Protein AF-A0A7D6A142-F1 (afdb_monomer)

pLDDT: mean 73.16, std 14.63, range [35.59, 92.56]

Foldseek 3Di:
DFQLVVLCQVPPDDDQDWDDDVQWTKTKTWDADPVRDIDIAIETEGDLVAQEDAVVVLVVVLVVVHQEYAYDPRHAYDPRNCVNCVVSNHHYDRHVCRSVVSNCVSVPD

Organism: Pseudomonas putida (NCBI:txid303)

Solvent-accessible surface area (backbone atoms only — not comparable to full-atom values): 5986 Å² total; per-residue (Å²): 143,58,48,38,58,55,38,53,49,71,75,72,54,96,64,76,51,75,43,84,47,97,48,26,36,35,40,41,48,76,47,75,44,98,86,72,47,75,50,78,45,26,36,35,35,41,36,80,79,32,42,65,39,40,56,69,53,47,59,56,40,49,77,70,61,35,38,32,38,40,35,34,100,59,28,43,58,38,74,64,20,38,58,52,17,54,78,71,67,20,48,50,41,79,30,51,66,56,51,49,48,45,34,50,67,34,66,84,111

Mean predicted aligned error: 8.29 Å

Secondary structure (DSSP, 8-state):
--THHHHHHHHH-S--EEEEETTEEEEEEEEE-TTS-EEEEEEEEE-TT--EE-HHHHHHHHTTT--EE---TT-EE-HHHHHHHHHTT-EE-S-HHHHHHHHHHTT--

Sequence (109 aa):
MGVKWLKEQIENHDRMISTSFPGGRCLKIVYRLKSGRSAEEVIYIPDGQEYLIGNEVVDRVARLGVTIIVPSHYSRVTAAAQGYGRMKNIRVMDSMKQFFAILHAGDEY

Radius of gyration: 13.7 Å; Cα contacts (8 Å, |Δi|>4): 189; chains: 1; bounding box: 34×31×34 Å

Nearest PDB structures (foldseek):
  1sru-assembly1_C  TM=7.185E-01  e=8.429E-01  Escherichia coli
  5qjn-assembly2_C  TM=4.416E-01  e=4.965E-01  Homo sapiens
  8foe-assembly1_1  TM=4.394E-01  e=3.338E-01  Saccharomyces cerevisiae
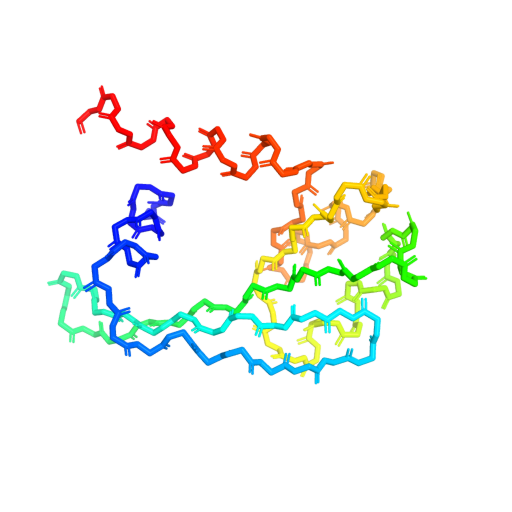  4b08-assembly1_A  TM=4.439E-01  e=3.338E-01  Saccharomyces cerevisiae
  4fvm-assembly1_A  TM=4.394E-01  e=3.338E-01  Saccharomyces cerevisiae S288C

Structure (mmCIF, N/CA/C/O backbone):
data_AF-A0A7D6A142-F1
#
_entry.id   AF-A0A7D6A142-F1
#
loop_
_atom_site.group_PDB
_atom_site.id
_atom_site.type_symbol
_atom_site.label_atom_id
_atom_site.label_alt_id
_atom_site.label_comp_id
_atom_site.label_asym_id
_atom_site.label_entity_id
_atom_site.label_seq_id
_atom_site.pdbx_PDB_ins_code
_atom_site.Cartn_x
_atom_site.Cartn_y
_atom_site.Cartn_z
_atom_site.occupancy
_atom_site.B_iso_or_equiv
_atom_site.auth_seq_id
_atom_site.auth_comp_id
_atom_site.auth_asym_id
_atom_site.auth_atom_id
_atom_site.pdbx_PDB_model_num
ATOM 1 N N . MET A 1 1 ? -12.559 9.647 7.205 1.00 44.53 1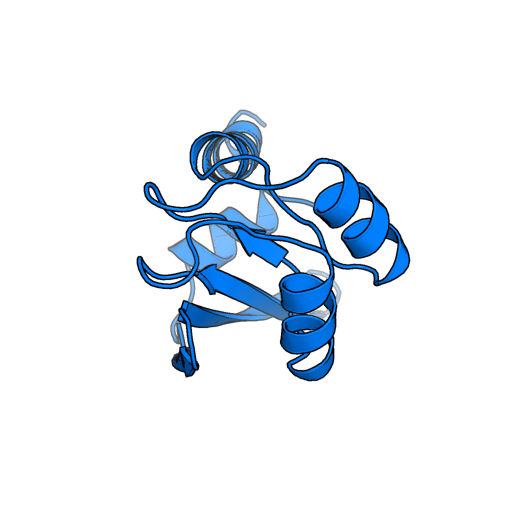 MET A N 1
ATOM 2 C CA . MET A 1 1 ? -12.011 8.649 8.152 1.00 44.53 1 MET A CA 1
ATOM 3 C C . MET A 1 1 ? -10.641 8.253 7.637 1.00 44.53 1 MET A C 1
ATOM 5 O O . MET A 1 1 ? -10.560 7.455 6.717 1.00 44.53 1 MET A O 1
ATOM 9 N N . GLY A 1 2 ? -9.601 8.948 8.091 1.00 53.62 2 GLY A N 1
ATOM 10 C CA . GLY A 1 2 ? -8.267 8.890 7.496 1.00 53.62 2 GLY A CA 1
ATOM 11 C C . GLY A 1 2 ? -7.215 8.364 8.466 1.00 53.62 2 GLY A C 1
ATOM 12 O O . GLY A 1 2 ? -7.389 8.457 9.673 1.00 53.62 2 GLY A O 1
ATOM 13 N N . VAL A 1 3 ? -6.130 7.845 7.897 1.00 54.72 3 VAL A N 1
ATOM 14 C CA . VAL A 1 3 ? -4.734 8.157 8.238 1.00 54.72 3 VAL A CA 1
ATOM 15 C C . VAL A 1 3 ? -4.323 8.153 9.724 1.00 54.72 3 VAL A C 1
ATOM 17 O O . VAL A 1 3 ? -3.605 7.239 10.114 1.00 54.72 3 VAL A O 1
ATOM 20 N N . LYS A 1 4 ? -4.800 9.094 10.557 1.00 56.03 4 LYS A N 1
ATOM 21 C CA . LYS A 1 4 ? -4.643 9.072 12.027 1.00 56.03 4 LYS A CA 1
ATOM 22 C C . LYS A 1 4 ? -5.113 7.745 12.624 1.00 56.03 4 LYS A C 1
ATOM 24 O O . LYS A 1 4 ? -4.441 7.127 13.438 1.00 56.03 4 LYS A O 1
ATOM 29 N N . TRP A 1 5 ? -6.244 7.261 12.120 1.00 57.97 5 TRP A N 1
ATOM 30 C CA . TRP A 1 5 ? -6.793 5.970 12.500 1.00 57.97 5 TRP A CA 1
ATOM 31 C C . TRP A 1 5 ? -5.862 4.806 12.087 1.00 57.97 5 TRP A C 1
ATOM 33 O O . TRP A 1 5 ? -5.659 3.889 12.872 1.00 57.97 5 TRP A O 1
ATOM 43 N N . LEU A 1 6 ? -5.245 4.848 10.898 1.00 61.50 6 LEU A N 1
ATOM 44 C CA . LEU A 1 6 ? -4.338 3.784 10.444 1.00 61.50 6 LEU A CA 1
ATOM 45 C C . LEU A 1 6 ? -3.086 3.706 11.328 1.00 61.50 6 LEU A C 1
ATOM 47 O O . LEU A 1 6 ? -2.646 2.609 11.662 1.00 61.50 6 LEU A O 1
ATOM 51 N N . LYS A 1 7 ? -2.560 4.865 11.746 1.00 63.03 7 LYS A N 1
ATOM 52 C CA . LYS A 1 7 ? -1.444 4.962 12.689 1.00 63.03 7 LYS A CA 1
ATOM 53 C C . LYS A 1 7 ? -1.793 4.314 14.029 1.00 63.03 7 LYS A C 1
ATOM 55 O O . LYS A 1 7 ? -1.107 3.388 14.451 1.00 63.03 7 LYS A O 1
ATOM 60 N N . GLU A 1 8 ? -2.909 4.720 14.632 1.00 63.03 8 GLU A N 1
ATOM 61 C CA . GLU A 1 8 ? -3.373 4.161 15.905 1.00 63.03 8 GLU A CA 1
ATOM 62 C C . GLU A 1 8 ? -3.563 2.639 15.841 1.00 63.03 8 GLU A C 1
ATOM 64 O O . GLU A 1 8 ? -3.349 1.971 16.845 1.00 63.03 8 GLU A O 1
ATOM 69 N N . GLN A 1 9 ? -3.955 2.067 14.696 1.00 57.91 9 GLN A N 1
ATOM 70 C CA . GLN A 1 9 ? -4.125 0.613 14.567 1.00 57.91 9 GLN A CA 1
ATOM 71 C C . GLN A 1 9 ? -2.828 -0.149 14.288 1.00 57.91 9 GLN A C 1
ATOM 73 O O . GLN A 1 9 ? -2.716 -1.290 14.728 1.00 57.91 9 GLN A O 1
ATOM 78 N N . ILE A 1 10 ? -1.855 0.456 13.597 1.00 61.81 10 ILE A N 1
ATOM 79 C CA . ILE A 1 10 ? -0.499 -0.107 13.482 1.00 61.81 10 ILE A CA 1
ATOM 80 C C . ILE A 1 10 ? 0.169 -0.146 14.864 1.00 61.81 10 ILE A C 1
ATOM 82 O O . ILE A 1 10 ? 0.853 -1.114 15.181 1.00 61.81 10 ILE A O 1
ATOM 86 N N . GLU A 1 11 ? -0.042 0.885 15.684 1.00 58.47 11 GLU A N 1
ATOM 87 C CA . GLU A 1 11 ? 0.604 1.022 16.994 1.00 58.47 11 GLU A CA 1
ATOM 88 C C . GLU A 1 11 ? -0.113 0.263 18.127 1.00 58.47 11 GLU A C 1
ATOM 90 O O . GLU A 1 11 ? 0.562 -0.257 19.011 1.00 58.47 11 GLU A O 1
ATOM 95 N N . ASN A 1 12 ? -1.454 0.169 18.119 1.00 52.38 12 ASN A N 1
ATOM 96 C CA . ASN A 1 12 ? -2.228 -0.364 19.256 1.00 52.38 12 ASN A CA 1
ATOM 97 C C . ASN A 1 12 ? -2.758 -1.805 19.119 1.00 52.38 12 ASN A C 1
ATOM 99 O O . ASN A 1 12 ? -3.449 -2.228 20.045 1.00 52.38 12 ASN A O 1
ATOM 103 N N . HIS A 1 13 ? -2.573 -2.548 18.014 1.00 49.19 13 HIS A N 1
ATOM 104 C CA . HIS A 1 13 ? -3.292 -3.829 17.840 1.00 49.19 13 HIS A CA 1
ATOM 105 C C . HIS A 1 13 ? -2.485 -5.087 17.475 1.00 49.19 13 HIS A C 1
ATOM 107 O O . HIS A 1 13 ? -1.516 -5.093 16.722 1.00 49.19 13 HIS A O 1
ATOM 113 N N . ASP A 1 14 ? -3.043 -6.180 18.014 1.00 40.72 14 ASP A N 1
ATOM 114 C CA . ASP A 1 14 ? -2.497 -7.486 18.407 1.00 40.72 14 ASP A CA 1
ATOM 115 C C . ASP A 1 14 ? -2.123 -8.492 17.303 1.00 40.72 14 ASP A C 1
ATOM 117 O O . ASP A 1 14 ? -1.563 -9.548 17.601 1.00 40.72 14 ASP A O 1
ATOM 121 N N . ARG A 1 15 ? -2.462 -8.260 16.030 1.00 45.69 15 ARG A N 1
ATOM 122 C CA . ARG A 1 15 ? -2.264 -9.270 14.969 1.00 45.69 15 ARG A CA 1
ATOM 123 C C . ARG A 1 15 ? -1.942 -8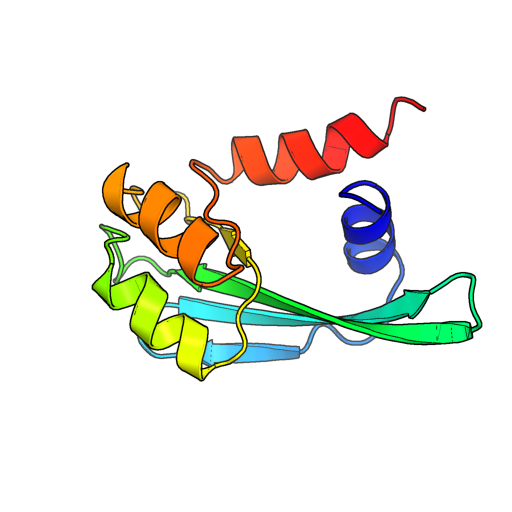.642 13.621 1.00 45.69 15 ARG A C 1
ATOM 125 O O . ARG A 1 15 ? -2.772 -8.612 12.717 1.00 45.69 15 ARG A O 1
ATOM 132 N N . MET A 1 16 ? -0.698 -8.211 13.463 1.00 49.84 16 MET A N 1
ATOM 133 C CA . MET A 1 16 ? -0.124 -7.989 12.141 1.00 49.84 16 MET A CA 1
ATOM 134 C C . MET A 1 16 ? 0.094 -9.352 11.470 1.00 49.84 16 MET A C 1
ATOM 136 O O . MET A 1 16 ? 1.052 -10.066 11.767 1.00 49.84 16 MET A 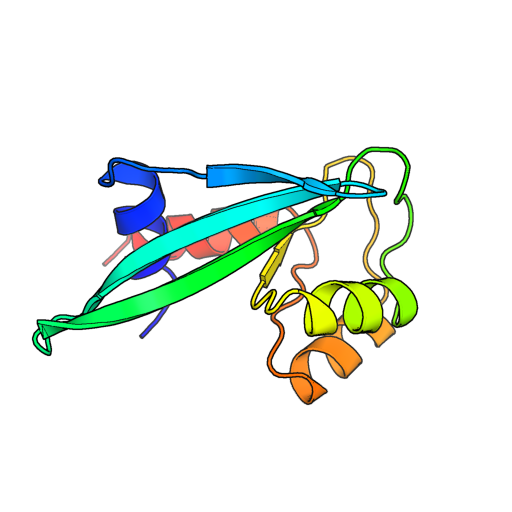O 1
ATOM 140 N N . ILE A 1 17 ? -0.818 -9.742 10.576 1.00 53.00 17 ILE A N 1
ATOM 141 C CA . ILE A 1 17 ? -0.657 -10.967 9.786 1.00 53.00 17 ILE A CA 1
ATOM 142 C C . ILE A 1 17 ? 0.216 -10.614 8.584 1.00 53.00 17 ILE A C 1
ATOM 144 O O . ILE A 1 17 ? -0.273 -10.104 7.575 1.00 53.00 17 ILE A O 1
ATOM 148 N N . SER A 1 18 ? 1.520 -10.855 8.720 1.00 54.94 18 SER A N 1
ATOM 149 C CA . SER A 1 18 ? 2.464 -10.774 7.607 1.00 54.94 18 SER A CA 1
ATOM 150 C C . SER A 1 18 ? 2.361 -12.047 6.782 1.00 54.94 18 SER A C 1
ATOM 152 O O . SER A 1 18 ? 2.720 -13.129 7.243 1.00 54.94 18 SER A O 1
ATOM 154 N N . THR A 1 19 ? 1.900 -11.915 5.548 1.00 58.59 19 THR A N 1
ATOM 155 C CA . THR A 1 19 ? 1.900 -13.006 4.568 1.00 58.59 19 THR A CA 1
ATOM 156 C C . THR A 1 19 ? 2.857 -12.644 3.440 1.00 58.59 19 THR A C 1
ATOM 158 O O . THR A 1 19 ? 2.817 -11.532 2.911 1.00 58.59 19 THR A O 1
ATOM 161 N N . SER A 1 20 ? 3.779 -13.555 3.125 1.00 56.50 20 SER A N 1
ATOM 162 C CA . SER A 1 20 ? 4.704 -13.394 2.001 1.00 56.50 20 SER A CA 1
ATOM 163 C C . SER A 1 20 ? 3.955 -13.644 0.697 1.00 56.50 20 SER A C 1
ATOM 165 O O . SER A 1 20 ? 3.268 -14.658 0.565 1.00 56.50 20 SER A O 1
ATOM 167 N N . PHE A 1 21 ? 4.101 -12.737 -0.261 1.00 60.84 21 PHE A N 1
ATOM 168 C CA . PHE A 1 21 ? 3.507 -12.830 -1.590 1.00 60.84 21 PHE A CA 1
ATOM 169 C C . PHE A 1 21 ? 4.600 -12.740 -2.662 1.00 60.84 21 PHE A C 1
ATOM 171 O O . PHE A 1 21 ? 5.676 -12.206 -2.396 1.00 60.84 21 PHE A O 1
ATOM 178 N N . PRO A 1 22 ? 4.367 -13.257 -3.882 1.00 61.38 22 PRO A N 1
ATOM 179 C CA . PRO A 1 22 ? 5.322 -13.097 -4.974 1.00 61.38 22 PRO A CA 1
ATOM 180 C C . PRO A 1 22 ? 5.598 -11.611 -5.245 1.00 61.38 22 PRO A C 1
ATOM 182 O O . PRO A 1 22 ? 4.692 -10.899 -5.682 1.00 61.38 22 PRO A O 1
ATOM 185 N N . GLY A 1 23 ? 6.834 -11.176 -4.986 1.00 63.47 23 GLY A N 1
ATOM 186 C CA . GLY A 1 23 ? 7.288 -9.795 -5.165 1.00 63.47 23 GLY A CA 1
ATOM 187 C C . GLY A 1 23 ? 7.058 -8.862 -3.971 1.00 63.47 23 GLY A C 1
ATOM 188 O O . GLY A 1 23 ? 7.282 -7.660 -4.110 1.00 63.47 23 GLY A O 1
ATOM 189 N N . GLY A 1 24 ? 6.620 -9.362 -2.805 1.00 69.50 24 GLY A N 1
ATOM 190 C CA . GLY A 1 24 ? 6.441 -8.511 -1.628 1.00 69.50 24 GLY A CA 1
ATOM 191 C C 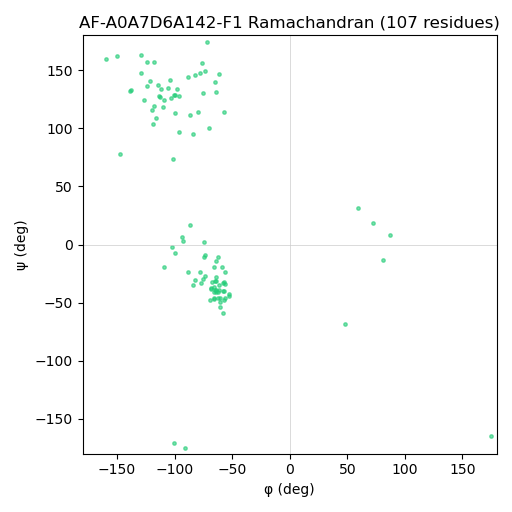. GLY A 1 24 ? 5.818 -9.153 -0.392 1.00 69.50 24 GLY A C 1
ATOM 192 O O . GLY A 1 24 ? 5.726 -10.369 -0.223 1.00 69.50 24 GLY A O 1
ATOM 193 N N . ARG A 1 25 ? 5.378 -8.295 0.525 1.00 73.44 25 ARG A N 1
ATOM 194 C CA . ARG A 1 25 ? 4.674 -8.656 1.759 1.00 73.44 25 ARG A CA 1
ATOM 195 C C . ARG A 1 25 ? 3.316 -7.977 1.789 1.00 73.44 25 ARG A C 1
ATOM 197 O O . ARG A 1 25 ? 3.211 -6.800 1.455 1.00 73.44 25 ARG A O 1
ATOM 204 N N . CYS A 1 26 ? 2.300 -8.688 2.261 1.00 76.75 26 CYS A N 1
ATOM 205 C CA . CYS A 1 26 ? 1.036 -8.068 2.640 1.00 76.75 26 CYS A CA 1
ATOM 206 C C . CYS A 1 26 ? 0.916 -8.020 4.158 1.00 76.75 26 CYS A C 1
ATOM 208 O O . CYS A 1 26 ? 1.149 -9.017 4.847 1.00 76.75 26 CYS A O 1
ATOM 210 N N . LEU A 1 27 ? 0.497 -6.865 4.654 1.00 75.25 27 LEU A N 1
ATOM 211 C CA . LEU A 1 27 ? 0.113 -6.635 6.033 1.00 75.25 27 LEU A CA 1
ATOM 212 C C . LEU A 1 27 ? -1.394 -6.417 6.062 1.00 75.25 27 LEU A C 1
ATOM 214 O O . LEU A 1 27 ? -1.906 -5.473 5.463 1.00 75.25 27 LEU A O 1
ATOM 218 N N . LYS A 1 28 ? -2.110 -7.294 6.756 1.00 76.50 28 LYS A N 1
ATOM 219 C CA . LYS A 1 28 ? -3.541 -7.125 7.003 1.00 76.50 28 LYS A CA 1
ATOM 220 C C . LYS A 1 28 ? -3.749 -6.482 8.367 1.00 76.50 28 LYS A C 1
ATOM 222 O O . LYS A 1 28 ? -3.238 -6.986 9.366 1.00 76.50 28 LYS A O 1
ATOM 227 N N . ILE A 1 29 ? -4.521 -5.403 8.393 1.00 70.81 29 ILE A N 1
ATOM 228 C CA . ILE A 1 29 ? -4.892 -4.669 9.600 1.00 70.81 29 ILE A CA 1
ATOM 229 C C . ILE A 1 29 ? -6.407 -4.754 9.747 1.00 70.81 29 ILE A C 1
ATOM 231 O O . ILE A 1 29 ? -7.157 -4.296 8.885 1.00 70.81 29 ILE A O 1
ATOM 235 N N . VAL A 1 30 ? -6.858 -5.348 10.849 1.00 68.44 30 VAL A N 1
ATOM 236 C CA . VAL A 1 30 ? -8.278 -5.450 11.207 1.00 68.44 30 VAL A CA 1
ATOM 237 C C . VAL A 1 30 ? -8.525 -4.583 12.428 1.00 68.44 30 VAL A C 1
ATOM 239 O O . VAL A 1 30 ? -7.760 -4.638 13.387 1.00 68.44 30 VAL A O 1
ATOM 242 N N . TYR A 1 31 ? -9.594 -3.795 12.402 1.00 61.94 31 TYR A N 1
ATOM 243 C CA . TYR A 1 31 ? -9.849 -2.785 13.421 1.00 61.94 31 TYR A CA 1
ATOM 244 C C . TYR A 1 31 ? -11.331 -2.534 13.640 1.00 61.94 31 TYR A C 1
ATOM 246 O O . TYR A 1 31 ? -12.171 -2.829 12.787 1.00 61.94 31 TYR A O 1
ATOM 254 N N . ARG A 1 32 ? -11.655 -1.927 14.783 1.00 63.81 32 ARG A N 1
ATOM 255 C CA . ARG A 1 32 ? -13.025 -1.553 15.137 1.00 63.81 32 ARG A CA 1
ATOM 256 C C . ARG A 1 32 ? -13.264 -0.068 14.894 1.00 63.81 32 ARG A C 1
ATOM 258 O O . ARG A 1 32 ? -12.519 0.787 15.362 1.00 63.81 32 ARG A O 1
ATOM 265 N N . LEU A 1 33 ? -14.326 0.245 14.167 1.00 64.38 33 LEU A N 1
ATOM 266 C CA . LEU A 1 33 ? -14.813 1.604 13.969 1.00 64.38 33 LEU A CA 1
ATOM 267 C C . LEU A 1 33 ? -15.545 2.090 15.225 1.00 64.38 33 LEU A C 1
ATOM 269 O O . LEU A 1 33 ? -16.135 1.297 15.959 1.00 64.38 33 LEU A O 1
ATOM 273 N N . LYS A 1 34 ? -15.611 3.416 15.415 1.00 65.06 34 LYS A N 1
ATOM 274 C CA . LYS A 1 34 ? -16.420 4.043 16.483 1.00 65.06 34 LYS A CA 1
ATOM 275 C C . LYS A 1 34 ? -17.903 3.650 16.425 1.00 65.06 34 LYS A C 1
ATOM 277 O O . LYS A 1 34 ? -18.578 3.662 17.442 1.00 65.06 34 LYS A O 1
ATOM 282 N N . SER A 1 35 ? -18.395 3.252 15.251 1.00 72.31 35 SER A N 1
ATOM 283 C CA . SER A 1 35 ? -19.742 2.703 15.053 1.00 72.31 35 SER A CA 1
ATOM 284 C C . SER A 1 35 ? -19.919 1.259 15.551 1.00 72.31 35 SER A C 1
ATOM 286 O O . SER A 1 35 ? -20.972 0.669 15.337 1.00 72.31 35 SER A O 1
ATOM 288 N N . GLY A 1 36 ? -18.892 0.647 16.150 1.00 66.19 36 GLY A N 1
ATOM 289 C CA . GLY A 1 36 ? -18.904 -0.735 16.639 1.00 66.19 36 GLY A CA 1
ATOM 290 C C . GLY A 1 36 ? -18.657 -1.804 15.566 1.00 66.19 36 GLY A C 1
ATOM 291 O O . GLY A 1 36 ? -18.368 -2.952 15.914 1.00 66.19 36 GLY A O 1
ATOM 292 N N . ARG A 1 37 ? -18.719 -1.436 14.277 1.00 67.25 37 ARG A N 1
ATOM 293 C CA . ARG A 1 37 ? -18.421 -2.307 13.125 1.00 67.25 37 ARG A CA 1
ATOM 294 C C . ARG A 1 37 ? -16.920 -2.551 12.986 1.00 67.25 37 ARG A C 1
ATOM 296 O O . ARG A 1 37 ? -16.128 -1.665 13.287 1.00 67.25 37 ARG A O 1
ATOM 303 N N . SER A 1 38 ? -16.534 -3.711 12.466 1.00 67.69 38 SER A N 1
ATOM 304 C CA . SER A 1 38 ? -15.143 -3.973 12.085 1.00 67.69 38 SER A CA 1
ATOM 305 C C . SER A 1 38 ? -14.883 -3.528 10.647 1.00 67.69 38 SER A C 1
ATOM 307 O O . SER A 1 38 ? -15.761 -3.647 9.790 1.00 67.69 38 SER A O 1
ATOM 309 N N . ALA A 1 39 ? -13.685 -3.020 10.394 1.00 69.00 39 ALA A N 1
ATOM 310 C CA . ALA A 1 39 ? -13.174 -2.718 9.068 1.00 69.00 39 ALA A CA 1
ATOM 311 C C . ALA A 1 39 ? -11.784 -3.343 8.891 1.00 69.00 39 ALA A C 1
ATOM 313 O O . ALA A 1 39 ? -11.145 -3.776 9.854 1.00 69.00 39 ALA A O 1
ATOM 314 N N . GLU A 1 40 ? -11.367 -3.448 7.634 1.00 73.50 40 GLU A N 1
ATOM 315 C CA . GLU A 1 40 ? -10.154 -4.142 7.228 1.00 73.50 40 GLU A CA 1
ATOM 316 C C . GLU A 1 40 ? -9.422 -3.325 6.168 1.00 73.50 40 GLU A C 1
ATOM 318 O O . GLU A 1 40 ? -10.031 -2.850 5.211 1.00 73.50 40 GLU A O 1
ATOM 323 N N . GLU A 1 41 ? -8.116 -3.177 6.351 1.00 77.44 41 GLU A N 1
ATOM 324 C CA . GLU A 1 41 ? -7.206 -2.612 5.361 1.00 77.44 41 GLU A CA 1
ATOM 325 C C . GLU A 1 41 ? -6.103 -3.633 5.092 1.00 77.44 41 GLU A C 1
ATOM 327 O O . GLU A 1 41 ? -5.555 -4.241 6.018 1.00 77.44 41 GLU A O 1
ATOM 332 N N . VAL A 1 42 ? -5.767 -3.820 3.820 1.00 83.56 42 VAL A N 1
ATOM 333 C CA . VAL A 1 42 ? -4.703 -4.731 3.399 1.00 83.56 42 VAL A CA 1
ATOM 334 C C . VAL A 1 42 ? -3.652 -3.906 2.672 1.00 83.56 42 VAL A C 1
ATOM 336 O O . VAL A 1 42 ? -3.916 -3.297 1.634 1.00 83.56 42 VAL A O 1
ATOM 339 N N . ILE A 1 43 ? -2.460 -3.859 3.253 1.00 85.12 43 ILE A N 1
ATOM 340 C CA . ILE A 1 43 ? -1.332 -3.058 2.792 1.00 85.12 43 ILE A CA 1
ATOM 341 C C . ILE A 1 43 ? -0.349 -3.974 2.080 1.00 85.12 43 ILE A C 1
ATOM 343 O O . ILE A 1 43 ? 0.123 -4.943 2.668 1.00 85.12 43 ILE A O 1
ATOM 347 N N . TYR A 1 44 ? 0.004 -3.644 0.845 1.00 84.00 44 TYR A N 1
ATOM 348 C CA . TYR A 1 44 ? 1.069 -4.311 0.108 1.00 84.00 44 TYR A CA 1
ATOM 349 C C . TYR A 1 44 ? 2.359 -3.497 0.160 1.00 84.00 44 TYR A C 1
ATOM 351 O O . TYR A 1 44 ? 2.363 -2.307 -0.165 1.00 84.00 44 TYR A O 1
ATOM 359 N N . ILE A 1 45 ? 3.450 -4.157 0.537 1.00 82.94 45 ILE A N 1
ATOM 360 C CA . ILE A 1 45 ? 4.809 -3.622 0.521 1.00 82.94 45 ILE A CA 1
ATOM 361 C C . ILE A 1 45 ? 5.624 -4.499 -0.438 1.00 82.94 45 ILE A C 1
ATOM 363 O O . ILE A 1 45 ? 5.969 -5.624 -0.065 1.00 82.94 45 ILE A O 1
ATOM 367 N N . PRO A 1 46 ? 5.923 -4.027 -1.660 1.00 77.69 46 PRO A N 1
ATOM 368 C CA . PRO A 1 46 ? 6.762 -4.763 -2.591 1.00 77.69 46 PRO A CA 1
ATOM 369 C C . PRO A 1 46 ? 8.162 -4.966 -2.009 1.00 77.69 46 PRO A C 1
ATOM 371 O O . PRO A 1 46 ? 8.669 -4.111 -1.281 1.00 77.69 46 PRO A O 1
ATOM 374 N N . ASP A 1 47 ? 8.794 -6.089 -2.318 1.00 71.25 47 ASP A N 1
ATOM 375 C CA . ASP A 1 47 ? 10.187 -6.351 -1.973 1.00 71.25 47 ASP A CA 1
ATOM 376 C C . ASP A 1 47 ? 11.133 -5.890 -3.096 1.00 71.25 47 ASP A C 1
ATOM 378 O O . ASP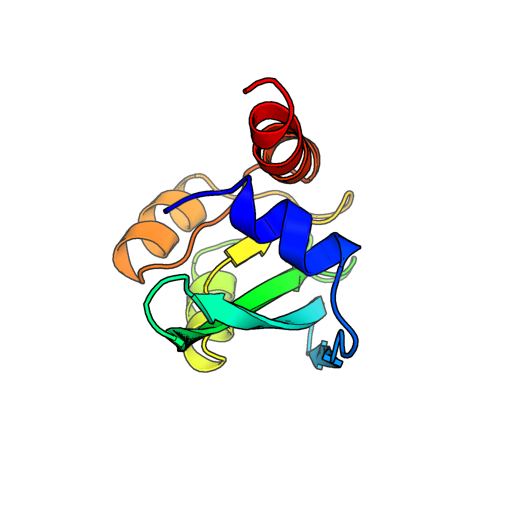 A 1 47 ? 10.729 -5.259 -4.074 1.00 71.25 47 ASP A O 1
ATOM 382 N N . GLY A 1 48 ? 12.429 -6.171 -2.941 1.00 61.31 48 GLY A N 1
ATOM 383 C CA . GLY A 1 48 ? 13.450 -5.762 -3.905 1.00 61.31 48 GLY A CA 1
ATOM 384 C C . GLY A 1 48 ? 13.297 -6.365 -5.309 1.00 61.31 48 GLY A C 1
ATOM 385 O O . GLY A 1 48 ? 13.989 -5.904 -6.215 1.00 61.31 48 GLY A O 1
ATOM 386 N N . GLN A 1 49 ? 12.423 -7.358 -5.521 1.00 64.12 49 GLN A N 1
ATOM 387 C CA . GLN A 1 49 ? 12.142 -7.896 -6.857 1.00 64.12 49 GLN A CA 1
ATOM 388 C C . GLN A 1 49 ? 11.210 -6.983 -7.663 1.00 64.12 49 GLN A C 1
ATOM 390 O O . GLN A 1 49 ? 11.257 -6.983 -8.893 1.00 64.12 49 GLN A O 1
ATOM 395 N N . GLU A 1 50 ? 10.408 -6.154 -6.993 1.00 66.88 50 GLU A N 1
ATOM 396 C CA . GLU A 1 50 ? 9.485 -5.211 -7.625 1.00 66.88 50 GLU A CA 1
ATOM 397 C C . GLU A 1 50 ? 10.047 -3.797 -7.616 1.00 66.88 50 GLU A C 1
ATOM 399 O O . GLU A 1 50 ? 9.617 -2.902 -6.881 1.00 66.88 50 GLU A O 1
ATOM 404 N N . TYR A 1 51 ? 11.034 -3.600 -8.488 1.00 66.94 51 TYR A N 1
ATOM 405 C CA . TYR A 1 51 ? 11.673 -2.305 -8.693 1.00 66.94 51 TYR A CA 1
ATOM 406 C C . TYR A 1 51 ? 10.715 -1.251 -9.274 1.00 66.94 51 TYR A C 1
ATOM 408 O O . TYR A 1 51 ? 10.856 -0.067 -8.976 1.00 66.94 51 TYR A O 1
ATOM 416 N N . LEU A 1 52 ? 9.732 -1.651 -10.089 1.00 84.62 52 LEU A N 1
ATOM 417 C CA . LEU A 1 52 ? 8.773 -0.738 -10.716 1.00 84.62 52 LEU A CA 1
ATOM 418 C C . LEU A 1 52 ? 7.334 -1.178 -10.432 1.00 84.62 52 LEU A C 1
ATOM 420 O O . LEU A 1 52 ? 6.945 -2.295 -10.753 1.00 84.62 52 LEU A O 1
ATOM 424 N N . ILE A 1 53 ? 6.542 -0.277 -9.857 1.00 86.81 53 ILE A N 1
ATOM 425 C CA . ILE A 1 53 ? 5.119 -0.472 -9.580 1.00 86.81 53 ILE A CA 1
ATOM 426 C C . ILE A 1 53 ? 4.322 0.150 -10.728 1.00 86.81 53 ILE A C 1
ATOM 428 O O . ILE A 1 53 ? 4.102 1.370 -10.772 1.00 86.81 53 ILE A O 1
ATOM 432 N N . GLY A 1 54 ? 3.931 -0.694 -11.682 1.00 89.38 54 GLY A N 1
ATOM 433 C CA . GLY A 1 54 ? 3.017 -0.378 -12.774 1.00 89.38 54 GLY A CA 1
ATOM 434 C C . GLY A 1 54 ? 1.589 -0.879 -12.538 1.00 89.38 54 GLY A C 1
ATOM 435 O O . GLY A 1 54 ? 1.219 -1.336 -11.450 1.00 89.38 54 GLY A O 1
ATOM 436 N N . ASN A 1 55 ? 0.765 -0.787 -13.581 1.00 91.94 55 ASN A N 1
ATOM 437 C CA . ASN A 1 55 ? -0.643 -1.198 -13.547 1.00 91.94 55 ASN A CA 1
ATOM 438 C C . ASN A 1 55 ? -0.798 -2.707 -13.297 1.00 91.94 55 ASN A C 1
ATOM 440 O O . ASN A 1 55 ? -1.753 -3.136 -12.653 1.00 91.94 55 ASN A O 1
ATOM 444 N N . GLU A 1 56 ? 0.161 -3.507 -13.755 1.00 88.56 56 GLU A N 1
ATOM 445 C CA . GLU A 1 56 ? 0.233 -4.950 -13.541 1.00 88.56 56 GLU A CA 1
ATOM 446 C C . GLU A 1 56 ? 0.344 -5.314 -12.057 1.00 88.56 56 GLU A C 1
ATOM 448 O O . GLU A 1 56 ? -0.317 -6.247 -11.588 1.00 88.56 56 GLU A O 1
ATOM 453 N N . VAL A 1 57 ? 1.116 -4.535 -11.291 1.00 86.81 57 VAL A N 1
ATOM 454 C CA . VAL A 1 57 ? 1.209 -4.701 -9.839 1.00 86.81 57 VAL A CA 1
ATOM 455 C C . VAL A 1 57 ? -0.139 -4.383 -9.205 1.00 86.81 57 VAL A C 1
ATOM 457 O O . VAL A 1 57 ? -0.635 -5.192 -8.424 1.00 86.81 57 VAL A O 1
ATOM 460 N N . VAL A 1 58 ? -0.773 -3.277 -9.609 1.00 89.25 58 VAL A N 1
ATOM 461 C CA . VAL A 1 58 ? -2.101 -2.863 -9.127 1.00 89.25 58 VAL A CA 1
ATOM 462 C C . VAL A 1 58 ? -3.159 -3.945 -9.383 1.00 89.25 58 VAL A C 1
ATOM 464 O O . VAL A 1 58 ? -3.878 -4.315 -8.459 1.00 89.25 58 VAL A O 1
ATOM 467 N N . ASP A 1 59 ? -3.239 -4.511 -10.589 1.00 90.56 59 ASP A N 1
ATOM 468 C CA . ASP A 1 59 ? -4.231 -5.550 -10.920 1.00 90.56 59 ASP A CA 1
ATOM 469 C C . ASP A 1 59 ? -4.000 -6.871 -10.183 1.00 90.56 59 ASP A C 1
ATOM 471 O O . ASP A 1 59 ? -4.944 -7.611 -9.879 1.00 90.56 59 ASP A O 1
ATOM 475 N N . ARG A 1 60 ? -2.743 -7.209 -9.907 1.00 86.44 60 ARG A N 1
ATOM 476 C CA . ARG A 1 60 ? -2.414 -8.389 -9.109 1.00 86.44 60 ARG A CA 1
ATOM 477 C C . ARG A 1 60 ? -2.824 -8.192 -7.657 1.00 86.44 60 ARG A C 1
ATOM 479 O O . ARG A 1 60 ? -3.490 -9.065 -7.111 1.00 86.44 60 ARG A O 1
ATOM 486 N N . VAL A 1 61 ? -2.481 -7.058 -7.047 1.00 86.12 61 VAL A N 1
ATOM 487 C CA . VAL A 1 61 ? -2.804 -6.815 -5.634 1.00 86.12 61 VAL A CA 1
ATOM 488 C C . VAL A 1 61 ? -4.291 -6.524 -5.417 1.00 86.12 61 VAL A C 1
ATOM 490 O O . VAL A 1 61 ? -4.836 -6.890 -4.379 1.00 86.12 61 VAL A O 1
ATOM 493 N N . ALA A 1 62 ? -4.992 -5.981 -6.418 1.00 87.50 62 ALA A N 1
ATOM 494 C CA . ALA A 1 62 ? -6.446 -5.811 -6.385 1.00 87.50 62 ALA A CA 1
ATOM 495 C C . ALA A 1 62 ? -7.182 -7.139 -6.163 1.00 87.50 62 ALA A C 1
ATOM 497 O O . ALA A 1 62 ? -8.131 -7.208 -5.386 1.00 87.50 62 ALA A O 1
ATOM 498 N N . ARG A 1 63 ? -6.707 -8.222 -6.794 1.00 84.19 63 ARG A N 1
ATOM 499 C CA . ARG A 1 63 ? -7.259 -9.575 -6.604 1.00 84.19 63 ARG A CA 1
ATOM 500 C C . ARG A 1 63 ? -7.047 -10.121 -5.192 1.00 84.19 63 ARG A C 1
ATOM 502 O O . ARG A 1 63 ? -7.748 -11.042 -4.792 1.00 84.19 63 ARG A O 1
ATOM 509 N N . LEU A 1 64 ? -6.104 -9.549 -4.448 1.00 78.75 64 LEU A N 1
ATOM 510 C CA . LEU A 1 64 ? -5.792 -9.909 -3.066 1.00 78.75 64 LEU A CA 1
ATOM 511 C C . LEU A 1 64 ? -6.555 -9.047 -2.047 1.00 78.75 64 LEU A C 1
ATOM 513 O O . LEU A 1 64 ? -6.335 -9.194 -0.848 1.00 78.75 64 LEU A O 1
ATOM 517 N N . GLY A 1 65 ? -7.427 -8.139 -2.503 1.00 83.56 65 GLY A N 1
ATOM 518 C CA . GLY A 1 65 ? -8.153 -7.214 -1.629 1.00 83.56 65 GLY A CA 1
ATOM 519 C C . GLY A 1 65 ? -7.277 -6.104 -1.043 1.00 83.56 65 GLY A C 1
ATOM 520 O O . GLY A 1 65 ? -7.662 -5.491 -0.052 1.00 83.56 65 GLY A O 1
ATOM 521 N N . VAL A 1 66 ? -6.103 -5.848 -1.632 1.00 86.06 66 VAL A N 1
ATOM 522 C CA . VAL A 1 66 ? -5.204 -4.768 -1.205 1.00 86.06 66 VAL A CA 1
ATOM 523 C C . VAL A 1 66 ? -5.872 -3.419 -1.409 1.00 86.06 66 VAL A C 1
ATOM 525 O O . VAL A 1 66 ? -6.372 -3.114 -2.488 1.00 86.06 66 VAL A O 1
ATOM 528 N N . THR A 1 67 ? -5.829 -2.593 -0.374 1.00 87.69 67 THR A N 1
ATOM 529 C CA . THR A 1 67 ? -6.416 -1.251 -0.341 1.00 87.69 67 THR A CA 1
ATOM 530 C C . THR A 1 67 ? -5.349 -0.156 -0.346 1.00 87.69 67 THR A C 1
ATOM 532 O O . THR A 1 67 ? -5.637 0.994 -0.697 1.00 87.69 67 THR A O 1
ATOM 535 N N . ILE A 1 68 ? -4.102 -0.494 0.008 1.00 88.38 68 ILE A N 1
ATOM 536 C CA . ILE A 1 68 ? -2.961 0.429 0.032 1.00 88.38 68 ILE A CA 1
ATOM 537 C C . ILE A 1 68 ? -1.710 -0.258 -0.525 1.00 88.38 68 ILE A C 1
ATOM 539 O O . ILE A 1 68 ? -1.358 -1.349 -0.091 1.00 88.38 68 ILE A O 1
ATOM 543 N N . ILE A 1 69 ? -0.995 0.403 -1.434 1.00 88.56 69 ILE A N 1
ATOM 544 C CA . ILE A 1 69 ? 0.351 0.012 -1.872 1.00 88.56 69 ILE A CA 1
ATOM 545 C C . ILE A 1 69 ? 1.353 1.020 -1.316 1.00 88.56 69 ILE A C 1
ATOM 547 O O . ILE A 1 69 ? 1.235 2.221 -1.574 1.00 88.56 69 ILE A O 1
ATOM 551 N N . VAL A 1 70 ? 2.352 0.528 -0.588 1.00 88.44 70 VAL A N 1
ATOM 552 C CA . VAL A 1 70 ? 3.451 1.329 -0.042 1.00 88.44 70 VAL A CA 1
ATOM 553 C C . VAL A 1 70 ? 4.755 0.857 -0.684 1.00 88.44 70 VAL A C 1
ATOM 555 O O . VAL A 1 70 ? 5.199 -0.245 -0.376 1.00 88.44 70 VAL A O 1
ATOM 558 N N . PRO A 1 71 ? 5.386 1.644 -1.574 1.00 86.12 71 PRO A N 1
ATOM 559 C CA . PRO A 1 71 ? 6.631 1.241 -2.219 1.00 86.12 71 PRO A CA 1
ATOM 560 C C . PRO A 1 71 ? 7.754 1.110 -1.189 1.00 86.12 71 PRO A C 1
ATOM 562 O O . PRO A 1 71 ? 7.892 1.957 -0.303 1.00 86.12 71 PRO A O 1
ATOM 565 N N . SER A 1 72 ? 8.587 0.079 -1.332 1.00 79.06 72 SER A N 1
ATOM 566 C CA . SER A 1 72 ? 9.812 -0.042 -0.539 1.00 79.06 72 SER A CA 1
ATOM 567 C C . SER A 1 72 ? 10.870 0.977 -0.972 1.00 79.06 72 SER A C 1
ATOM 569 O O . SER A 1 72 ? 10.727 1.665 -1.982 1.00 79.06 72 SER A O 1
ATOM 571 N N . HIS A 1 73 ? 11.987 1.035 -0.242 1.00 73.94 73 HIS A N 1
ATOM 572 C CA . HIS A 1 73 ? 13.155 1.836 -0.630 1.00 73.94 73 HIS A CA 1
ATOM 573 C C . HIS A 1 73 ? 13.747 1.459 -1.998 1.00 73.94 73 HIS A C 1
ATOM 575 O O . HIS A 1 73 ? 14.472 2.262 -2.581 1.00 73.94 73 HIS A O 1
ATOM 581 N N . TYR A 1 74 ? 13.442 0.262 -2.500 1.00 76.00 74 TYR A N 1
ATOM 582 C CA . TYR A 1 74 ? 13.944 -0.252 -3.771 1.00 76.00 74 TYR A CA 1
ATOM 583 C C . TYR A 1 74 ? 12.929 -0.113 -4.911 1.00 76.00 74 TYR A C 1
ATOM 585 O O . TYR A 1 74 ? 13.276 -0.368 -6.059 1.00 76.00 74 TYR A O 1
ATOM 593 N N . SER A 1 75 ? 11.696 0.304 -4.612 1.00 81.50 75 SER A N 1
ATOM 594 C CA . SER A 1 75 ? 10.596 0.356 -5.574 1.00 81.50 75 SER A CA 1
ATOM 595 C C . SER A 1 75 ? 10.318 1.790 -6.032 1.00 81.50 75 SER A C 1
ATOM 597 O O . SER A 1 75 ? 10.330 2.732 -5.240 1.00 81.50 75 SER A O 1
ATOM 599 N N . ARG A 1 76 ? 10.007 1.966 -7.318 1.00 85.25 76 ARG A N 1
ATOM 600 C CA . ARG A 1 76 ? 9.554 3.229 -7.916 1.00 85.25 76 ARG A CA 1
ATOM 601 C C . ARG A 1 76 ? 8.123 3.082 -8.403 1.00 85.25 76 ARG A C 1
ATOM 603 O O . ARG A 1 76 ? 7.774 2.086 -9.026 1.00 85.25 76 ARG A O 1
ATOM 610 N N . VAL A 1 77 ? 7.299 4.089 -8.148 1.00 88.44 77 VAL A N 1
ATOM 611 C CA . VAL A 1 77 ? 5.890 4.100 -8.556 1.00 88.44 77 VAL A CA 1
ATOM 612 C C . VAL A 1 77 ? 5.748 4.880 -9.848 1.00 88.44 77 VAL A C 1
ATOM 614 O O . VAL A 1 77 ? 6.302 5.969 -9.995 1.00 88.44 77 VAL A O 1
ATOM 617 N N . THR A 1 78 ? 5.011 4.318 -10.799 1.00 90.69 78 THR A N 1
ATOM 618 C CA . THR A 1 78 ? 4.653 5.041 -12.021 1.00 90.69 78 THR A CA 1
ATOM 619 C C . THR A 1 78 ? 3.445 5.944 -11.769 1.00 90.69 78 THR A C 1
ATOM 621 O O . THR A 1 78 ? 2.516 5.574 -11.050 1.00 90.69 78 THR A O 1
ATOM 624 N N . ALA A 1 79 ? 3.398 7.110 -12.422 1.00 87.81 79 ALA A N 1
ATOM 625 C CA . ALA A 1 79 ? 2.222 7.986 -12.363 1.00 87.81 79 ALA A CA 1
ATOM 626 C C . ALA A 1 79 ? 0.945 7.273 -12.861 1.00 87.81 79 ALA A C 1
ATOM 628 O O . ALA A 1 79 ? -0.149 7.490 -12.337 1.00 87.81 79 ALA A O 1
ATOM 629 N N . ALA A 1 80 ? 1.098 6.365 -13.833 1.00 89.69 80 ALA A N 1
ATOM 630 C CA . ALA A 1 80 ? 0.020 5.512 -14.324 1.00 89.69 80 ALA A CA 1
ATOM 631 C C . ALA A 1 80 ? -0.554 4.614 -13.216 1.00 89.69 80 ALA A C 1
ATOM 633 O O . ALA A 1 80 ? -1.772 4.586 -13.042 1.00 89.69 80 ALA A O 1
ATOM 634 N N . ALA A 1 81 ? 0.300 3.967 -12.413 1.00 90.38 81 ALA A N 1
ATOM 635 C CA . ALA A 1 81 ? -0.141 3.114 -11.311 1.00 90.38 81 ALA A CA 1
ATOM 636 C C . ALA A 1 81 ? -0.936 3.886 -10.251 1.00 90.38 81 ALA A C 1
ATOM 638 O O . ALA A 1 81 ? -1.904 3.354 -9.712 1.00 90.38 81 ALA A O 1
ATOM 639 N N . GLN A 1 82 ? -0.596 5.150 -9.979 1.00 89.00 82 GLN A N 1
ATOM 640 C CA . GLN A 1 82 ? -1.383 5.978 -9.060 1.00 89.00 82 GLN A CA 1
ATOM 641 C C . GLN A 1 82 ? -2.785 6.266 -9.592 1.00 89.00 82 GLN A C 1
ATOM 643 O O . GLN A 1 82 ? -3.770 6.122 -8.863 1.00 89.00 82 GLN A O 1
ATOM 648 N N . GLY A 1 83 ? -2.882 6.668 -10.863 1.00 90.38 83 GLY A N 1
ATOM 649 C CA . GLY A 1 83 ? -4.165 6.918 -11.514 1.00 90.38 83 GLY A CA 1
ATOM 650 C C . GLY A 1 83 ? -5.019 5.653 -11.575 1.00 90.38 83 GLY A C 1
ATOM 651 O O . GLY A 1 83 ? -6.188 5.666 -11.189 1.00 90.38 83 GLY A O 1
ATOM 652 N N . TYR A 1 84 ? -4.410 4.540 -11.977 1.00 92.56 84 TYR A N 1
ATOM 653 C CA . TYR A 1 84 ? -5.088 3.258 -12.104 1.00 92.56 84 TYR A CA 1
ATOM 654 C C . TYR A 1 84 ? -5.505 2.672 -10.749 1.00 92.56 84 TYR A C 1
ATOM 656 O O . TYR A 1 84 ? -6.621 2.173 -10.607 1.00 92.56 84 TYR A O 1
ATOM 664 N N . GLY A 1 85 ? -4.669 2.820 -9.719 1.00 91.25 85 GLY A N 1
ATOM 665 C CA . GLY A 1 85 ? -5.012 2.459 -8.346 1.00 91.25 85 GLY A CA 1
ATOM 666 C C . GLY A 1 85 ? -6.278 3.164 -7.866 1.00 91.25 85 GLY A C 1
ATOM 667 O O . GLY A 1 85 ? -7.190 2.503 -7.372 1.00 91.25 85 GLY A O 1
ATOM 668 N N . ARG A 1 86 ? -6.408 4.479 -8.102 1.00 89.50 86 ARG A N 1
ATOM 669 C CA . ARG A 1 86 ? -7.625 5.233 -7.740 1.00 89.50 86 ARG A CA 1
ATOM 670 C C . ARG A 1 86 ? -8.881 4.658 -8.396 1.00 89.50 86 ARG A C 1
ATOM 672 O O . ARG A 1 86 ? -9.899 4.539 -7.722 1.00 89.50 86 ARG A O 1
ATOM 679 N N . MET A 1 87 ? -8.806 4.240 -9.662 1.00 91.62 87 MET A N 1
ATOM 680 C CA . MET A 1 87 ? -9.932 3.595 -10.357 1.00 91.62 87 MET A CA 1
ATOM 681 C C . MET A 1 87 ? -10.330 2.248 -9.732 1.00 91.62 87 MET A C 1
ATOM 683 O O . MET A 1 87 ? -11.488 1.848 -9.818 1.00 91.62 87 MET A O 1
ATOM 687 N N . LYS A 1 88 ? -9.384 1.551 -9.094 1.00 88.81 88 LYS A N 1
ATOM 688 C CA . LYS A 1 88 ? -9.590 0.265 -8.410 1.00 88.81 88 LYS A CA 1
ATOM 689 C C . LYS A 1 88 ? -9.892 0.411 -6.912 1.00 88.81 88 LYS A C 1
ATOM 691 O O . LYS A 1 88 ? -9.969 -0.600 -6.224 1.00 88.81 88 LYS A O 1
ATOM 696 N N . ASN A 1 89 ? -10.068 1.635 -6.404 1.00 89.00 89 ASN A N 1
ATOM 697 C CA . ASN A 1 89 ? -10.161 1.944 -4.969 1.00 89.00 89 ASN A CA 1
ATOM 698 C C . ASN A 1 89 ? -8.916 1.531 -4.156 1.00 89.00 89 ASN A C 1
ATOM 700 O O . ASN A 1 89 ? -9.012 1.212 -2.973 1.00 89.00 89 ASN A O 1
ATOM 704 N N . ILE A 1 90 ? -7.737 1.574 -4.780 1.00 89.81 90 ILE A N 1
ATOM 705 C CA . ILE A 1 90 ? -6.442 1.263 -4.167 1.00 89.81 90 ILE A CA 1
ATOM 706 C C . ILE A 1 90 ? -5.607 2.535 -4.080 1.00 89.81 90 ILE A C 1
ATOM 708 O O . ILE A 1 90 ? -5.367 3.230 -5.069 1.00 89.81 90 ILE A O 1
ATOM 712 N N . ARG A 1 91 ? -5.117 2.842 -2.882 1.00 89.38 91 ARG A N 1
ATOM 713 C CA . ARG A 1 91 ? -4.238 3.991 -2.658 1.00 89.38 91 ARG A CA 1
ATOM 714 C C .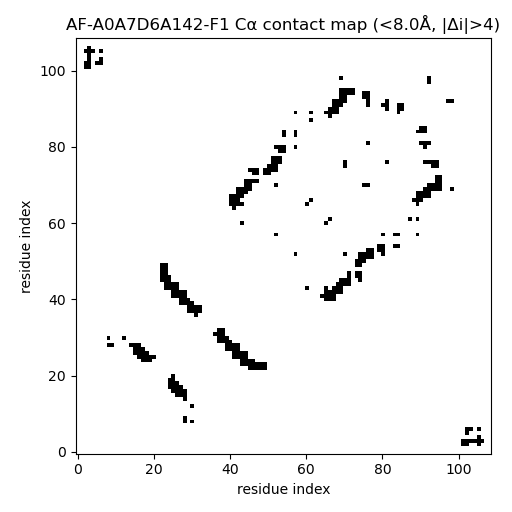 ARG A 1 91 ? -2.791 3.594 -2.925 1.00 89.38 91 ARG A C 1
ATOM 716 O O . ARG A 1 91 ? -2.217 2.837 -2.152 1.00 89.38 91 ARG A O 1
ATOM 723 N N . VAL A 1 92 ? -2.190 4.126 -3.985 1.00 89.69 92 VAL A N 1
ATOM 724 C CA . VAL A 1 92 ? -0.776 3.882 -4.314 1.00 89.69 92 VAL A CA 1
ATOM 725 C C . VAL A 1 92 ? 0.060 5.066 -3.848 1.00 89.69 92 VAL A C 1
ATOM 727 O O . VAL A 1 92 ? -0.101 6.176 -4.358 1.00 89.69 92 VAL A O 1
ATOM 730 N N . MET A 1 93 ? 0.913 4.838 -2.852 1.00 89.50 93 MET A N 1
ATOM 731 C CA . MET A 1 93 ? 1.812 5.862 -2.320 1.00 89.50 93 MET A CA 1
ATOM 732 C C . MET A 1 93 ? 3.017 6.044 -3.248 1.00 89.50 93 MET A C 1
ATOM 734 O O . MET A 1 93 ? 3.492 5.075 -3.823 1.00 89.50 93 MET A O 1
ATOM 738 N N . ASP A 1 94 ? 3.554 7.256 -3.346 1.00 84.62 94 ASP A N 1
ATOM 739 C CA . ASP A 1 94 ? 4.781 7.591 -4.084 1.00 84.62 94 ASP A CA 1
ATOM 740 C C . ASP A 1 94 ? 6.052 7.144 -3.364 1.00 84.62 94 ASP A C 1
ATOM 742 O O . ASP A 1 94 ? 7.082 6.884 -3.981 1.00 84.62 94 ASP A O 1
ATOM 746 N N . SER A 1 95 ? 6.009 7.102 -2.032 1.00 81.19 95 SER A N 1
ATOM 747 C CA . SER A 1 95 ? 7.159 6.746 -1.207 1.00 81.19 95 SER A CA 1
ATOM 748 C C . SER A 1 95 ? 6.731 6.292 0.184 1.00 81.19 95 SER A C 1
ATOM 750 O O . SER A 1 95 ? 5.670 6.682 0.679 1.00 81.19 95 SER A O 1
ATOM 752 N N . MET A 1 96 ? 7.617 5.566 0.872 1.00 76.12 96 MET A N 1
ATOM 753 C CA . MET A 1 96 ? 7.480 5.342 2.314 1.00 76.12 96 MET A CA 1
ATOM 754 C C . MET A 1 96 ? 7.393 6.658 3.093 1.00 76.12 96 MET A C 1
ATOM 756 O O . MET A 1 96 ? 6.648 6.735 4.059 1.00 76.12 96 MET A O 1
ATOM 760 N N . LYS A 1 97 ? 8.082 7.725 2.658 1.00 77.81 97 LYS A N 1
ATOM 761 C CA . LYS A 1 97 ? 7.972 9.044 3.302 1.00 77.81 97 LYS A CA 1
ATOM 762 C C . LYS A 1 97 ? 6.562 9.607 3.208 1.00 77.81 97 LYS A C 1
ATOM 764 O O . LYS A 1 97 ? 6.092 10.153 4.189 1.00 77.81 97 LYS A O 1
ATOM 769 N N . GLN A 1 98 ? 5.884 9.463 2.071 1.00 77.19 98 GLN A N 1
ATOM 770 C CA . GLN A 1 98 ? 4.489 9.886 1.940 1.00 77.19 98 GLN A CA 1
ATOM 771 C C . GLN A 1 98 ? 3.584 9.044 2.839 1.00 77.19 98 GLN A C 1
ATOM 773 O O . GLN A 1 98 ? 2.720 9.605 3.498 1.00 77.19 98 GLN A O 1
ATOM 778 N N . PHE A 1 99 ? 3.819 7.731 2.921 1.00 78.19 99 PHE A N 1
ATOM 779 C CA . PHE A 1 99 ? 3.090 6.856 3.836 1.00 78.19 99 PHE A CA 1
ATOM 780 C C . PHE A 1 99 ? 3.285 7.270 5.304 1.00 78.19 99 PHE A C 1
ATOM 782 O O . PHE A 1 99 ? 2.303 7.484 6.006 1.00 78.19 99 PHE A O 1
ATOM 789 N N . PHE A 1 100 ? 4.525 7.483 5.750 1.00 71.94 100 PHE A N 1
ATOM 790 C CA . PHE A 1 100 ? 4.820 7.947 7.108 1.00 71.94 100 PHE A CA 1
ATOM 791 C C . PHE A 1 100 ? 4.370 9.385 7.362 1.00 71.94 100 PHE A C 1
ATOM 793 O O . PHE A 1 100 ? 3.874 9.658 8.439 1.00 71.94 100 PHE A O 1
ATOM 800 N N . ALA A 1 101 ? 4.488 10.302 6.402 1.00 69.31 10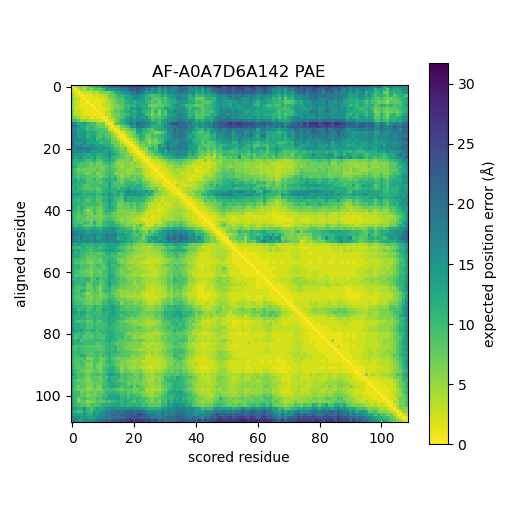1 ALA A N 1
ATOM 801 C CA . ALA A 1 101 ? 3.998 11.676 6.536 1.00 69.31 101 ALA A CA 1
ATOM 802 C C . ALA A 1 101 ? 2.476 11.712 6.644 1.00 69.31 101 ALA A C 1
ATOM 804 O O . ALA A 1 101 ? 1.936 12.501 7.402 1.00 69.31 101 ALA A O 1
ATOM 805 N N . ILE A 1 102 ? 1.790 10.826 5.923 1.00 67.31 102 ILE A N 1
ATOM 806 C CA . ILE A 1 102 ? 0.372 10.559 6.112 1.00 67.31 102 ILE A CA 1
ATOM 807 C C . ILE A 1 102 ? 0.172 10.114 7.568 1.00 67.31 102 ILE A C 1
ATOM 809 O O . ILE A 1 102 ? -0.485 10.833 8.313 1.00 67.31 102 ILE A O 1
ATOM 813 N N . LEU A 1 103 ? 0.815 9.037 8.028 1.00 65.31 103 LEU A N 1
ATOM 814 C CA . LEU A 1 103 ? 0.682 8.573 9.418 1.00 65.31 103 LEU A CA 1
ATOM 815 C C . LEU A 1 103 ? 0.966 9.680 10.463 1.00 65.31 103 LEU A C 1
ATOM 817 O O . LEU A 1 103 ? 0.169 9.845 11.381 1.00 65.31 103 LEU A O 1
ATOM 821 N N . HIS A 1 104 ? 2.029 10.471 10.287 1.00 58.66 104 HIS A N 1
ATOM 822 C CA . HIS A 1 104 ? 2.479 11.534 11.197 1.00 58.66 104 HIS A CA 1
ATOM 823 C C . HIS A 1 104 ? 1.666 12.827 11.125 1.00 58.66 104 HIS A C 1
ATOM 825 O O . HIS A 1 104 ? 1.475 13.469 12.146 1.00 58.66 104 HIS A O 1
ATOM 831 N N . ALA A 1 105 ? 1.129 13.220 9.969 1.00 56.50 105 ALA A N 1
ATOM 832 C CA . ALA A 1 105 ? 0.198 14.351 9.885 1.00 56.50 105 ALA A CA 1
ATOM 833 C C . ALA A 1 105 ? -1.105 14.075 10.662 1.00 56.50 105 ALA A C 1
ATOM 835 O O . ALA A 1 105 ? -1.881 14.986 10.937 1.00 56.50 105 ALA A O 1
ATOM 836 N N . GLY A 1 106 ? -1.350 12.813 11.031 1.00 49.56 106 GLY A N 1
ATOM 837 C CA . GLY A 1 106 ? -2.373 12.432 11.996 1.00 49.56 106 GLY A CA 1
ATOM 838 C C . GLY A 1 106 ? -2.032 12.727 13.466 1.00 49.56 106 GLY A C 1
ATOM 839 O O . GLY A 1 106 ? -2.941 12.612 14.284 1.00 49.56 106 GLY A O 1
ATOM 840 N N . ASP A 1 107 ? -0.788 13.093 13.805 1.00 42.75 107 ASP A N 1
ATOM 841 C CA . ASP A 1 107 ? -0.331 13.363 15.182 1.00 42.75 107 ASP A CA 1
ATOM 842 C C . ASP A 1 107 ? -0.532 14.811 15.643 1.00 42.75 107 ASP A C 1
ATOM 844 O O . ASP A 1 107 ? -0.605 15.055 16.844 1.00 42.75 107 ASP A O 1
ATOM 848 N N . GLU A 1 108 ? -0.622 15.775 14.723 1.00 35.59 108 GLU A N 1
ATOM 849 C CA . GLU A 1 108 ? -0.680 17.209 15.064 1.00 35.59 108 GLU A CA 1
ATOM 850 C C . GLU A 1 108 ? -2.101 17.749 15.353 1.00 35.59 108 GLU A C 1
ATOM 852 O O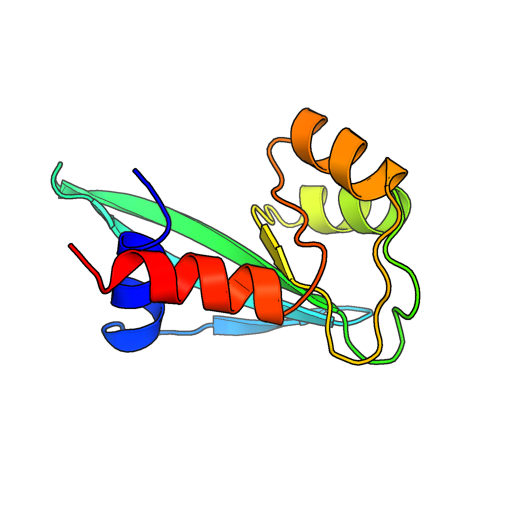 . GLU A 1 108 ? -2.304 18.961 15.382 1.00 35.59 108 GLU A O 1
ATOM 857 N N . TYR A 1 109 ? -3.087 16.880 15.610 1.00 37.56 109 TYR A N 1
ATOM 858 C CA . TYR A 1 109 ? -4.452 17.275 16.010 1.00 37.56 109 TYR A CA 1
ATOM 859 C C . TYR A 1 109 ? -5.022 16.397 17.114 1.00 37.56 109 TYR A C 1
ATOM 861 O O . TYR A 1 109 ? -5.068 15.164 16.908 1.00 37.56 109 TYR A O 1
#